Protein AF-A0A655AUS4-F1 (afdb_monomer)

InterPro domains:
  IPR011991 ArsR-like helix-turn-helix domain [cd00090] (12-58)
  IPR036388 Winged helix-like DNA-binding domain superfamily [G3DSA:1.10.10.10] (7-69)
  IPR036390 Winged helix DNA-binding domain superfamily [SSF46785] (17-63)

Sequence (71 aa):
MKIPAVSTTVPAAVSDGHTRRAIVRLLLESGSITAGEIGDRLGLSAAGVRRHLDALIEAGDAEASAAAPWQ

Solvent-accessible surface area (backbone atoms only — not comparable to full-atom values): 4526 Å² total; per-residue (Å²): 138,86,81,82,82,79,78,80,75,67,64,61,69,62,55,48,54,52,49,49,53,52,52,54,52,49,38,71,74,59,60,78,74,54,47,56,60,53,7,65,78,70,77,43,54,37,69,60,40,43,55,51,50,50,60,29,37,78,69,68,76,44,82,88,76,78,77,72,94,81,120

Structure (mmCIF, N/CA/C/O backbone):
data_AF-A0A655AUS4-F1
#
_entry.id   AF-A0A655AUS4-F1
#
loop_
_atom_site.group_PDB
_atom_site.id
_atom_site.type_symbol
_atom_site.label_atom_id
_atom_site.label_alt_id
_atom_site.label_comp_id
_atom_site.label_asym_id
_atom_site.label_entity_id
_atom_site.label_seq_id
_atom_site.pdbx_PDB_ins_code
_atom_site.Cartn_x
_atom_site.Cartn_y
_atom_site.Cartn_z
_atom_site.occupancy
_atom_site.B_iso_or_equiv
_atom_site.auth_seq_id
_atom_site.auth_comp_id
_atom_site.auth_asym_id
_atom_site.auth_atom_id
_atom_site.pdbx_PDB_model_num
ATOM 1 N N . MET A 1 1 ? -8.529 -33.638 -32.684 1.00 49.16 1 MET A N 1
ATOM 2 C CA . MET A 1 1 ? -7.344 -32.780 -32.910 1.00 49.16 1 MET A CA 1
ATOM 3 C C . MET A 1 1 ? -7.373 -31.665 -31.869 1.00 49.16 1 MET A C 1
ATOM 5 O O . MET A 1 1 ? -8.365 -30.954 -31.804 1.00 49.16 1 MET A O 1
ATOM 9 N N . LYS A 1 2 ? -6.378 -31.604 -30.975 1.00 50.38 2 LYS A N 1
ATOM 10 C CA . LYS A 1 2 ? -6.316 -30.695 -29.815 1.00 50.38 2 LYS A CA 1
ATOM 11 C C . LYS A 1 2 ? -5.679 -29.371 -30.242 1.00 50.38 2 LYS A C 1
ATOM 13 O O . LYS A 1 2 ? -4.528 -29.378 -30.664 1.00 50.38 2 LYS A O 1
ATOM 18 N N . ILE A 1 3 ? -6.418 -28.269 -30.148 1.00 65.56 3 ILE A N 1
ATOM 19 C CA . ILE A 1 3 ? -5.870 -26.918 -30.322 1.00 65.56 3 ILE A CA 1
ATOM 20 C C . ILE A 1 3 ? -5.021 -26.548 -29.090 1.00 65.56 3 ILE A C 1
ATOM 22 O O . ILE A 1 3 ? -5.498 -26.722 -27.966 1.00 65.56 3 ILE A O 1
ATOM 26 N N . PRO A 1 4 ? -3.771 -26.079 -29.245 1.00 60.88 4 PRO A N 1
ATOM 27 C CA . PRO A 1 4 ? -3.023 -25.514 -28.131 1.00 60.88 4 PRO A CA 1
ATOM 28 C C . PRO A 1 4 ? -3.510 -24.083 -27.874 1.00 60.88 4 PRO A C 1
ATOM 30 O O . PRO A 1 4 ? -3.435 -23.222 -28.748 1.00 60.88 4 PRO A O 1
ATOM 33 N N . ALA A 1 5 ? -4.024 -23.832 -26.669 1.00 58.00 5 ALA A N 1
ATOM 34 C CA . ALA A 1 5 ? -4.314 -22.485 -26.201 1.00 58.00 5 ALA A CA 1
ATOM 35 C C . ALA A 1 5 ? -2.986 -21.748 -25.985 1.00 58.00 5 ALA A C 1
ATOM 37 O O . ALA A 1 5 ? -2.209 -22.093 -25.093 1.00 58.00 5 ALA A O 1
ATOM 38 N N . VAL A 1 6 ? -2.709 -20.752 -26.823 1.00 60.09 6 VAL A N 1
ATOM 39 C CA . VAL A 1 6 ? -1.647 -19.782 -26.569 1.00 60.09 6 VAL A CA 1
ATOM 40 C C . VAL A 1 6 ? -2.115 -18.873 -25.433 1.00 60.09 6 VAL A C 1
ATOM 42 O O . VAL A 1 6 ? -2.927 -17.972 -25.621 1.00 60.09 6 VAL A O 1
ATOM 45 N N . SER A 1 7 ? -1.639 -19.138 -24.220 1.00 59.50 7 SER A N 1
ATOM 46 C CA . SER A 1 7 ? -1.742 -18.177 -23.126 1.00 59.50 7 SER A CA 1
ATOM 47 C C . SER A 1 7 ? -0.749 -17.059 -23.413 1.00 59.50 7 SER A C 1
ATOM 49 O O . SER A 1 7 ? 0.437 -17.182 -23.116 1.00 59.50 7 SER A O 1
ATOM 51 N N . THR A 1 8 ? -1.215 -15.977 -24.032 1.00 58.66 8 THR A N 1
ATOM 52 C CA . THR A 1 8 ? -0.458 -14.727 -24.107 1.00 58.66 8 THR A CA 1
ATOM 53 C C . THR A 1 8 ? -0.328 -14.180 -22.689 1.00 58.66 8 THR A C 1
ATOM 55 O O . THR A 1 8 ? -1.169 -13.426 -22.208 1.00 58.66 8 THR A O 1
ATOM 58 N N . THR A 1 9 ? 0.719 -14.596 -21.981 1.00 61.12 9 THR A N 1
ATOM 59 C CA . THR A 1 9 ? 1.160 -13.932 -20.758 1.00 61.12 9 THR A CA 1
ATOM 60 C C . THR A 1 9 ? 1.644 -12.546 -21.158 1.00 61.12 9 THR A C 1
ATOM 62 O O . THR A 1 9 ? 2.758 -12.385 -21.656 1.00 61.12 9 THR A O 1
ATOM 65 N N . VAL A 1 10 ? 0.781 -11.543 -20.996 1.00 61.50 10 VAL A N 1
ATOM 66 C CA . VAL A 1 10 ? 1.198 -10.138 -21.019 1.00 61.50 10 VAL A CA 1
ATOM 67 C C . VAL A 1 10 ? 2.362 -9.954 -20.037 1.00 61.50 10 VAL A C 1
ATOM 69 O O . VAL A 1 10 ? 2.389 -10.630 -19.003 1.00 61.50 10 VAL A O 1
ATOM 72 N N . PRO A 1 11 ? 3.348 -9.091 -20.337 1.00 54.91 11 PRO A N 1
ATOM 73 C CA . PRO A 1 11 ? 4.500 -8.919 -19.468 1.00 54.91 11 PRO A CA 1
ATOM 74 C C . PRO A 1 11 ? 4.018 -8.350 -18.133 1.00 54.91 11 PRO A C 1
ATOM 76 O O . PRO A 1 11 ? 3.720 -7.161 -18.026 1.00 54.91 11 PRO A O 1
ATOM 79 N N . ALA A 1 12 ? 3.952 -9.207 -17.113 1.00 58.94 12 ALA A N 1
ATOM 80 C CA . ALA A 1 12 ? 3.529 -8.846 -15.764 1.00 58.94 12 ALA A CA 1
ATOM 81 C C . ALA A 1 12 ? 4.293 -7.621 -15.232 1.00 58.94 12 ALA A C 1
ATOM 83 O O . ALA A 1 12 ? 3.722 -6.828 -14.500 1.00 58.94 12 ALA A O 1
ATOM 84 N N . ALA A 1 13 ? 5.535 -7.406 -15.682 1.00 60.03 13 ALA A N 1
ATOM 85 C CA . ALA A 1 13 ? 6.355 -6.241 -15.353 1.00 60.03 13 ALA A CA 1
ATOM 86 C C . ALA A 1 13 ? 5.748 -4.883 -15.772 1.00 60.03 13 ALA A C 1
ATOM 88 O O . ALA A 1 13 ? 5.915 -3.897 -15.059 1.00 60.03 13 ALA A O 1
ATOM 89 N N . VAL A 1 14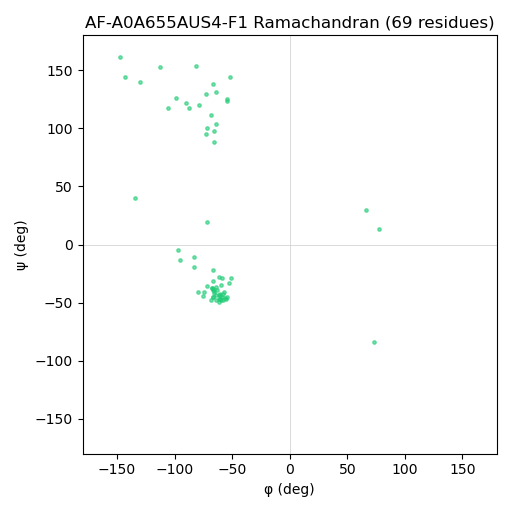 ? 5.029 -4.803 -16.901 1.00 63.88 14 VAL A N 1
ATOM 90 C CA . VAL A 1 14 ? 4.404 -3.541 -17.349 1.00 63.88 14 VAL A CA 1
ATOM 91 C C . VAL A 1 14 ? 3.171 -3.229 -16.500 1.00 63.88 14 VAL A C 1
ATOM 93 O O . VAL A 1 14 ? 2.970 -2.087 -16.084 1.00 63.88 14 VAL A O 1
ATOM 96 N N . SER A 1 15 ? 2.374 -4.256 -16.194 1.00 73.50 15 SER A N 1
ATOM 97 C CA . SER A 1 15 ? 1.232 -4.141 -15.284 1.00 73.50 15 SER A CA 1
ATOM 98 C C . SER A 1 15 ? 1.675 -3.828 -13.852 1.00 73.50 15 SER A C 1
ATOM 100 O O . SER A 1 15 ? 1.065 -2.979 -13.215 1.00 73.50 15 SER A O 1
ATOM 102 N N . ASP A 1 16 ? 2.766 -4.432 -13.374 1.00 77.56 16 ASP A N 1
ATOM 103 C CA . ASP A 1 16 ? 3.350 -4.184 -12.049 1.00 77.56 16 ASP A CA 1
ATOM 104 C C . ASP A 1 16 ? 3.774 -2.715 -11.890 1.00 77.56 16 ASP A C 1
ATOM 106 O O . ASP A 1 16 ? 3.371 -2.047 -10.938 1.00 77.56 16 ASP A O 1
ATOM 110 N N . GLY A 1 17 ? 4.469 -2.158 -12.890 1.00 85.94 17 GLY A N 1
ATOM 111 C CA . GLY A 1 17 ? 4.848 -0.744 -12.904 1.00 85.94 17 GLY A CA 1
ATOM 112 C C . GLY A 1 17 ? 3.649 0.212 -12.950 1.00 85.94 17 GLY A C 1
ATOM 113 O O . GLY A 1 17 ? 3.668 1.263 -12.303 1.00 85.94 17 GLY A O 1
ATOM 114 N N . HIS A 1 18 ? 2.583 -0.142 -13.677 1.00 89.25 18 HIS A N 1
ATOM 115 C CA . HIS A 1 18 ? 1.347 0.646 -13.689 1.00 89.25 18 HIS A CA 1
ATOM 116 C C . HIS A 1 18 ? 0.648 0.621 -12.323 1.00 89.25 18 HIS A C 1
ATOM 118 O O . HIS A 1 18 ? 0.277 1.677 -11.806 1.00 89.25 18 HIS A O 1
ATOM 124 N N . THR A 1 19 ? 0.548 -0.558 -11.708 1.00 91.25 19 THR A N 1
ATOM 125 C CA . THR A 1 19 ? -0.015 -0.737 -10.368 1.00 91.25 19 THR A CA 1
ATOM 126 C C . THR A 1 19 ? 0.787 0.028 -9.320 1.00 91.25 19 THR A C 1
ATOM 128 O O . THR A 1 19 ? 0.204 0.795 -8.557 1.00 91.25 19 THR A O 1
ATOM 131 N N . ARG A 1 20 ? 2.124 -0.074 -9.322 1.00 91.31 20 ARG A N 1
ATOM 132 C CA . ARG A 1 20 ? 2.996 0.681 -8.404 1.00 91.31 20 ARG A CA 1
ATOM 133 C C . ARG A 1 20 ? 2.743 2.188 -8.500 1.00 91.31 20 ARG A C 1
ATOM 135 O O . ARG A 1 20 ? 2.559 2.843 -7.478 1.00 91.31 20 ARG A O 1
ATOM 142 N N . ARG A 1 21 ? 2.662 2.744 -9.716 1.00 94.00 21 ARG A N 1
ATOM 143 C CA . ARG A 1 21 ? 2.368 4.176 -9.924 1.00 94.00 21 ARG A CA 1
ATOM 144 C C . ARG A 1 21 ? 0.983 4.572 -9.411 1.00 94.00 21 ARG A C 1
ATOM 146 O O . ARG A 1 21 ? 0.836 5.661 -8.861 1.00 94.00 21 ARG A O 1
ATOM 153 N N . ALA A 1 22 ? -0.023 3.718 -9.593 1.00 93.94 22 ALA A N 1
ATOM 154 C CA . ALA A 1 22 ? -1.369 3.967 -9.087 1.00 93.94 22 ALA A CA 1
ATOM 155 C C . ALA A 1 22 ? -1.411 3.967 -7.548 1.00 93.94 22 ALA A C 1
ATOM 157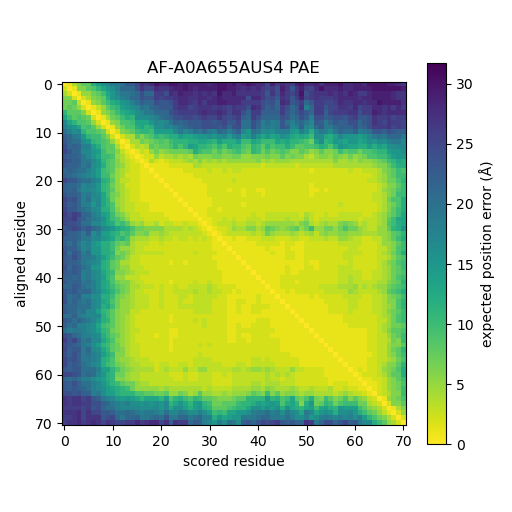 O O . ALA A 1 22 ? -2.014 4.861 -6.957 1.00 93.94 22 ALA A O 1
ATOM 158 N N . ILE A 1 23 ? -0.705 3.028 -6.908 1.00 93.69 23 ILE A N 1
ATOM 159 C CA . ILE A 1 23 ? -0.575 2.946 -5.445 1.00 93.69 23 ILE A CA 1
ATOM 160 C C . ILE A 1 23 ? 0.103 4.205 -4.890 1.00 93.69 23 ILE A C 1
ATOM 162 O O . ILE A 1 23 ? -0.449 4.845 -3.999 1.00 93.69 23 ILE A O 1
ATOM 166 N N . VAL A 1 24 ? 1.244 4.617 -5.455 1.00 93.88 24 VAL A N 1
ATOM 167 C CA . VAL A 1 24 ? 1.962 5.835 -5.024 1.00 93.88 24 VAL A CA 1
ATOM 168 C C . VAL A 1 24 ? 1.080 7.077 -5.142 1.00 93.88 24 VAL A C 1
ATOM 170 O O . VAL A 1 24 ? 1.036 7.897 -4.231 1.00 93.88 24 VAL A O 1
ATOM 173 N N . ARG A 1 25 ? 0.325 7.212 -6.238 1.00 93.88 25 ARG A N 1
ATOM 174 C CA . ARG A 1 25 ? -0.611 8.332 -6.395 1.00 93.88 25 ARG A CA 1
ATOM 175 C C . ARG A 1 25 ? -1.683 8.366 -5.308 1.00 93.88 25 ARG A C 1
ATOM 177 O O . ARG A 1 25 ? -1.996 9.446 -4.823 1.00 93.88 25 ARG A O 1
ATOM 184 N N . LEU A 1 26 ? -2.252 7.216 -4.947 1.00 93.25 26 LEU A N 1
ATOM 185 C CA . LEU A 1 26 ? -3.266 7.138 -3.892 1.00 93.25 26 LEU A CA 1
ATOM 186 C C . LEU A 1 26 ? -2.689 7.483 -2.515 1.00 93.25 26 LEU A C 1
ATOM 188 O O . LEU A 1 26 ? -3.349 8.186 -1.755 1.00 93.25 26 LEU A O 1
ATOM 192 N N . LEU A 1 27 ? -1.462 7.041 -2.224 1.00 91.62 27 LEU A N 1
ATOM 193 C CA . LEU A 1 27 ? -0.749 7.410 -0.998 1.00 91.62 27 LEU A CA 1
ATOM 194 C C . LEU A 1 27 ? -0.537 8.928 -0.909 1.00 91.62 27 LEU A C 1
ATOM 196 O O . LEU A 1 27 ? -0.806 9.519 0.129 1.00 91.62 27 LEU A O 1
ATOM 200 N N . LEU A 1 28 ? -0.131 9.576 -2.004 1.00 92.50 28 LEU A N 1
ATOM 201 C CA . LEU A 1 28 ? 0.067 11.031 -2.030 1.00 92.50 28 LEU A CA 1
ATOM 202 C C . LEU A 1 28 ? -1.244 11.820 -1.888 1.00 92.50 28 LEU A C 1
ATOM 204 O O . LEU A 1 28 ? -1.256 12.860 -1.239 1.00 92.50 28 LEU A O 1
ATOM 208 N N . GLU A 1 29 ? -2.337 11.336 -2.480 1.00 94.44 29 GLU A N 1
ATOM 209 C CA . GLU A 1 29 ? -3.644 12.007 -2.444 1.00 94.44 29 GLU A CA 1
ATOM 210 C C . GLU A 1 29 ? -4.343 11.862 -1.084 1.00 94.44 29 GLU A C 1
ATOM 212 O O . GLU A 1 29 ? -4.915 12.813 -0.564 1.00 94.44 29 GLU A O 1
ATOM 217 N N . SER A 1 30 ? -4.332 10.653 -0.513 1.00 88.19 30 SER A N 1
ATOM 218 C CA . SER A 1 30 ? -5.062 10.339 0.727 1.00 88.19 30 SER A CA 1
ATOM 219 C C . SER A 1 30 ? -4.191 10.460 1.985 1.00 88.19 30 SER A C 1
ATOM 221 O O . SER A 1 30 ? -4.714 10.461 3.097 1.00 88.19 30 SER A O 1
ATOM 223 N N . GLY A 1 31 ? -2.867 10.561 1.832 1.00 85.75 31 GLY A N 1
ATOM 224 C CA . GLY A 1 31 ? -1.896 10.588 2.925 1.00 85.75 31 GLY A CA 1
ATOM 225 C C . GLY A 1 31 ? -1.730 9.215 3.577 1.00 85.75 31 GLY A C 1
ATOM 226 O O . GLY A 1 31 ? -0.819 8.462 3.247 1.00 85.75 31 GLY A O 1
ATOM 227 N N . SER A 1 32 ? -2.619 8.883 4.515 1.00 86.38 32 SER A N 1
ATOM 228 C CA . SER A 1 32 ? -2.680 7.560 5.150 1.00 86.38 32 SER A CA 1
ATOM 229 C C . SER A 1 32 ? -3.877 6.789 4.611 1.00 86.38 32 SER A C 1
ATOM 231 O O . SER A 1 32 ? -5.018 7.205 4.781 1.00 86.38 32 SER A O 1
ATOM 233 N N . ILE A 1 33 ? -3.615 5.661 3.959 1.00 91.62 33 ILE A N 1
ATOM 234 C CA . ILE A 1 33 ? -4.645 4.792 3.386 1.00 91.62 33 ILE A CA 1
ATOM 235 C C . ILE A 1 33 ? -4.230 3.333 3.552 1.00 91.62 33 ILE A C 1
ATOM 237 O O . ILE A 1 33 ? -3.048 2.993 3.475 1.00 91.62 33 ILE A O 1
ATOM 241 N N . THR A 1 34 ? -5.196 2.452 3.803 1.00 92.25 34 THR A N 1
ATOM 242 C CA . THR A 1 34 ? -4.896 1.038 4.034 1.00 92.25 34 THR A CA 1
ATOM 243 C C . THR A 1 34 ? -4.708 0.264 2.726 1.00 92.25 34 THR A C 1
ATOM 245 O O . THR A 1 34 ? -5.298 0.576 1.692 1.00 92.25 34 THR A O 1
ATOM 248 N N . ALA A 1 35 ? -3.938 -0.829 2.771 1.00 93.00 35 ALA A N 1
ATOM 249 C CA . ALA A 1 35 ? -3.774 -1.723 1.619 1.00 93.00 35 ALA A CA 1
ATOM 250 C C . ALA A 1 35 ? -5.109 -2.316 1.116 1.00 93.00 35 ALA A C 1
ATOM 252 O O . ALA A 1 35 ? -5.238 -2.629 -0.066 1.00 93.00 35 ALA A O 1
ATOM 253 N N . GLY A 1 36 ? -6.092 -2.480 2.011 1.00 93.25 36 GLY A N 1
ATOM 254 C CA . GLY A 1 36 ? -7.436 -2.941 1.660 1.00 93.25 36 GLY A CA 1
ATOM 255 C C . GLY A 1 36 ? -8.201 -1.909 0.836 1.00 93.25 36 GLY A C 1
ATOM 256 O O . GLY A 1 36 ? -8.721 -2.247 -0.221 1.00 93.25 36 GLY A O 1
ATOM 257 N N . GLU A 1 37 ? -8.196 -0.648 1.267 1.00 93.56 37 GLU A N 1
ATOM 258 C CA . GLU A 1 37 ? -8.854 0.451 0.546 1.00 93.56 37 GLU A CA 1
ATOM 259 C C . GLU A 1 37 ? -8.181 0.768 -0.790 1.00 93.56 37 GLU A C 1
ATOM 261 O O . GLU A 1 37 ? -8.856 1.056 -1.778 1.00 93.56 37 GLU A O 1
ATOM 266 N N . ILE A 1 38 ? -6.850 0.683 -0.850 1.00 94.19 38 ILE A N 1
ATOM 267 C CA . ILE A 1 38 ? -6.122 0.782 -2.118 1.00 94.19 38 ILE A CA 1
ATOM 268 C C . ILE A 1 38 ? -6.552 -0.353 -3.059 1.00 94.19 38 ILE A C 1
ATOM 270 O O . ILE A 1 38 ? -6.784 -0.115 -4.242 1.00 94.19 38 ILE A O 1
ATOM 274 N N . GLY A 1 39 ? -6.679 -1.579 -2.540 1.00 93.06 39 GLY A N 1
ATOM 275 C CA . GLY A 1 39 ? -7.145 -2.733 -3.309 1.00 93.06 39 GLY A CA 1
ATOM 276 C C . GLY A 1 39 ? -8.547 -2.530 -3.874 1.00 93.06 39 GLY A C 1
ATOM 277 O O . GLY A 1 39 ? -8.748 -2.714 -5.071 1.00 93.06 39 GLY A O 1
ATOM 278 N N . ASP A 1 40 ? -9.479 -2.066 -3.043 1.00 94.50 40 ASP A N 1
ATOM 279 C CA . ASP A 1 40 ? -10.857 -1.765 -3.442 1.00 94.50 40 ASP A CA 1
ATOM 280 C C . ASP A 1 40 ? -10.911 -0.730 -4.581 1.00 94.50 40 ASP A C 1
ATOM 282 O O . ASP A 1 40 ? -11.507 -0.978 -5.630 1.00 94.50 40 ASP A O 1
ATOM 286 N N . ARG A 1 41 ? -10.166 0.377 -4.448 1.00 93.31 41 ARG A N 1
ATOM 287 C CA . ARG A 1 41 ? -10.109 1.445 -5.465 1.00 93.31 41 ARG A CA 1
ATOM 288 C C . ARG A 1 41 ? -9.465 1.018 -6.782 1.00 93.31 41 ARG A C 1
ATOM 290 O O . ARG A 1 41 ? -9.805 1.569 -7.827 1.00 93.31 41 ARG A O 1
ATOM 297 N N . LEU A 1 42 ? -8.508 0.090 -6.741 1.00 91.69 42 LEU A N 1
ATOM 298 C CA . LEU A 1 42 ? -7.774 -0.374 -7.923 1.00 91.69 42 LEU A CA 1
ATOM 299 C C . LEU A 1 42 ? -8.340 -1.674 -8.519 1.00 91.69 42 LEU A C 1
ATOM 301 O O . LEU A 1 42 ? -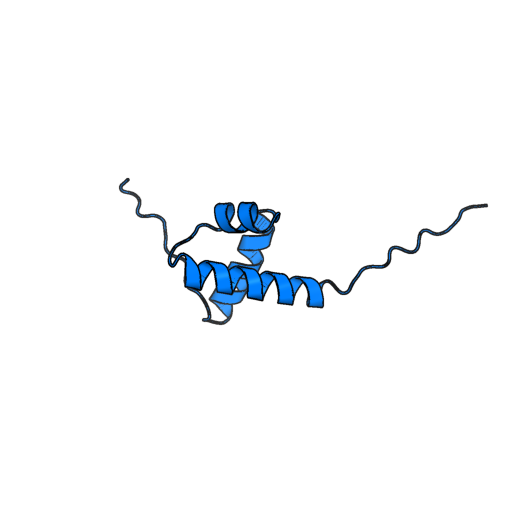7.848 -2.122 -9.554 1.00 91.69 42 LEU A O 1
ATOM 305 N N . GLY A 1 43 ? -9.344 -2.294 -7.888 1.00 92.88 43 GLY A N 1
ATOM 306 C CA . GLY A 1 43 ? -9.847 -3.614 -8.282 1.00 92.88 43 GLY A CA 1
ATOM 307 C C . GLY A 1 43 ? -8.824 -4.737 -8.067 1.00 92.88 43 GLY A C 1
ATOM 308 O O . GLY A 1 43 ? -8.797 -5.714 -8.815 1.00 92.88 43 GLY A O 1
ATOM 309 N N . LEU A 1 44 ? -7.947 -4.586 -7.071 1.00 92.25 44 LEU A N 1
ATOM 310 C CA . LEU A 1 44 ? -6.864 -5.511 -6.751 1.00 92.25 44 LEU A CA 1
ATOM 311 C C . LEU A 1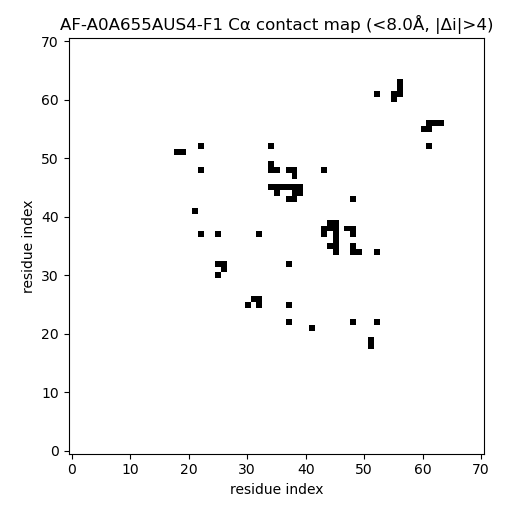 44 ? -7.106 -6.198 -5.407 1.00 92.25 44 LEU A C 1
ATOM 313 O O . LEU A 1 44 ? -7.700 -5.645 -4.486 1.00 92.25 44 LEU A O 1
ATOM 317 N N . SER A 1 45 ? -6.557 -7.402 -5.253 1.00 94.31 45 SER A N 1
ATOM 318 C CA . SER A 1 45 ? -6.509 -8.041 -3.938 1.00 94.31 45 SER A CA 1
ATOM 319 C C . SER A 1 45 ? -5.589 -7.262 -2.999 1.00 94.31 45 SER A C 1
ATOM 321 O O . SER A 1 45 ? -4.466 -6.912 -3.373 1.00 94.31 45 SER A O 1
ATOM 323 N N . ALA A 1 46 ? -6.011 -7.102 -1.743 1.00 91.94 46 ALA A N 1
ATOM 324 C CA . ALA A 1 46 ? -5.185 -6.521 -0.687 1.00 91.94 46 ALA A CA 1
ATOM 325 C C . ALA A 1 46 ? -3.818 -7.222 -0.555 1.00 91.94 46 ALA A C 1
ATOM 327 O O . ALA A 1 46 ? -2.822 -6.571 -0.260 1.00 91.94 46 ALA A O 1
ATOM 328 N N . ALA A 1 47 ? -3.736 -8.534 -0.815 1.00 93.94 47 ALA A N 1
ATOM 329 C CA . ALA A 1 47 ? -2.466 -9.265 -0.799 1.00 93.94 47 ALA A CA 1
ATOM 330 C C . ALA A 1 47 ? -1.518 -8.8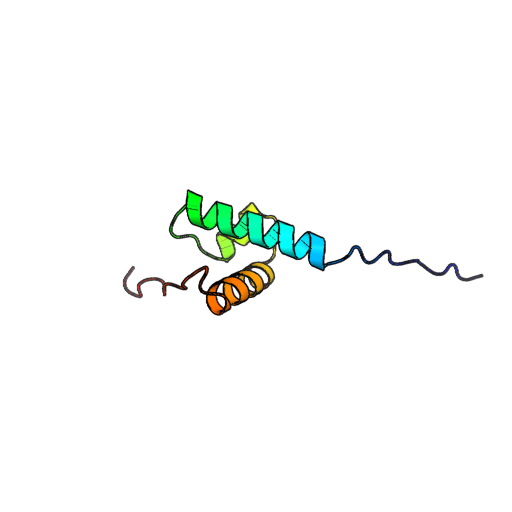29 -1.931 1.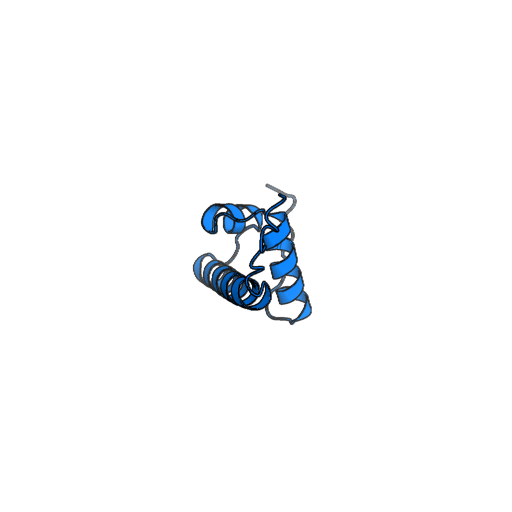00 93.94 47 ALA A C 1
ATOM 332 O O . ALA A 1 47 ? -0.312 -8.719 -1.718 1.00 93.94 47 ALA A O 1
ATOM 333 N N . GLY A 1 48 ? -2.062 -8.547 -3.120 1.00 92.69 48 GLY A N 1
ATOM 334 C CA . GLY A 1 48 ? -1.288 -8.009 -4.240 1.00 92.69 48 GLY A CA 1
ATOM 335 C C . GLY A 1 48 ? -0.785 -6.602 -3.938 1.00 92.69 48 GLY A C 1
ATOM 336 O O . GLY A 1 48 ? 0.397 -6.322 -4.100 1.00 92.69 48 GLY A O 1
ATOM 337 N N . VAL A 1 49 ? -1.656 -5.747 -3.399 1.00 94.75 49 VAL A N 1
ATOM 338 C CA . VAL A 1 49 ? -1.281 -4.392 -2.973 1.00 94.75 49 VAL A CA 1
ATOM 339 C C . VAL A 1 49 ? -0.180 -4.418 -1.911 1.00 94.75 49 VAL A C 1
ATOM 341 O O . VAL A 1 49 ? 0.799 -3.695 -2.060 1.00 94.75 49 VAL A O 1
ATOM 344 N N . ARG A 1 50 ? -0.287 -5.280 -0.887 1.00 94.25 50 ARG A N 1
ATOM 345 C CA . ARG A 1 50 ? 0.750 -5.437 0.151 1.00 94.25 50 ARG A CA 1
ATOM 346 C C . ARG A 1 50 ? 2.119 -5.742 -0.446 1.00 94.25 50 ARG A C 1
ATOM 348 O O . ARG A 1 50 ? 3.062 -5.055 -0.099 1.00 94.25 50 ARG A O 1
ATOM 355 N N . ARG A 1 51 ? 2.210 -6.652 -1.424 1.00 94.31 51 ARG A N 1
ATOM 356 C CA . ARG A 1 51 ? 3.481 -6.949 -2.110 1.00 94.31 51 ARG A CA 1
ATOM 357 C C . ARG A 1 51 ? 4.107 -5.707 -2.755 1.00 94.31 51 ARG A C 1
ATOM 359 O O . ARG A 1 51 ? 5.322 -5.541 -2.708 1.00 94.31 51 ARG A O 1
ATOM 366 N N . HIS A 1 52 ? 3.304 -4.849 -3.383 1.00 94.00 52 HIS A N 1
ATOM 367 C CA . HIS A 1 52 ? 3.826 -3.612 -3.968 1.00 94.00 52 HIS A CA 1
ATOM 368 C C . HIS A 1 52 ? 4.210 -2.586 -2.898 1.00 94.00 52 HIS A C 1
ATOM 370 O O . HIS A 1 52 ? 5.189 -1.872 -3.086 1.00 94.00 52 HIS A O 1
ATOM 376 N N . LEU A 1 53 ? 3.462 -2.512 -1.793 1.00 94.00 53 LEU A N 1
ATOM 377 C CA . LEU A 1 53 ? 3.808 -1.664 -0.652 1.00 94.00 53 LEU A CA 1
ATOM 378 C C . LEU A 1 53 ? 5.115 -2.121 0.001 1.00 94.00 53 LEU A C 1
ATOM 380 O O . LEU A 1 53 ? 5.974 -1.282 0.233 1.00 94.00 53 LEU A O 1
ATOM 384 N N . ASP A 1 54 ? 5.319 -3.426 0.189 1.00 94.12 54 ASP A N 1
ATOM 385 C CA . ASP A 1 54 ? 6.592 -3.988 0.654 1.00 94.12 54 ASP A CA 1
ATOM 386 C C . ASP A 1 54 ? 7.739 -3.571 -0.280 1.00 94.12 54 ASP A C 1
ATOM 388 O O . ASP A 1 54 ? 8.760 -3.072 0.173 1.00 94.12 54 ASP A O 1
ATOM 392 N N . ALA A 1 55 ? 7.551 -3.668 -1.601 1.00 93.75 55 ALA A N 1
ATOM 393 C CA . ALA A 1 55 ? 8.562 -3.241 -2.574 1.00 93.75 55 ALA A CA 1
ATOM 394 C C . ALA A 1 55 ? 8.822 -1.719 -2.599 1.00 93.75 55 ALA A C 1
ATOM 396 O O . ALA A 1 55 ? 9.867 -1.287 -3.092 1.00 93.75 55 ALA A O 1
ATOM 397 N N . LEU A 1 56 ? 7.873 -0.901 -2.135 1.00 93.12 56 LEU A N 1
ATOM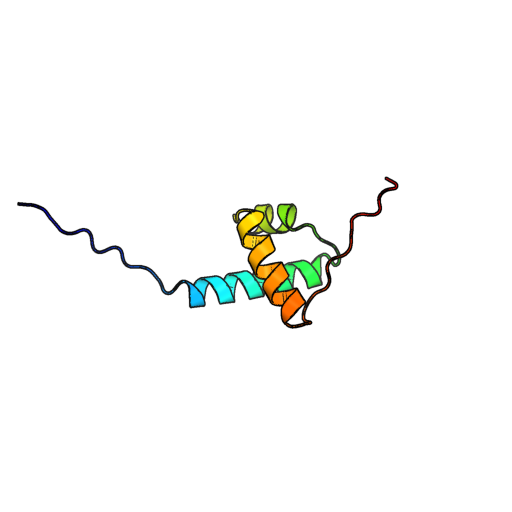 398 C CA . LEU A 1 56 ? 8.057 0.541 -1.943 1.00 93.12 56 LEU A CA 1
ATOM 399 C C . LEU A 1 56 ? 8.803 0.821 -0.633 1.00 93.12 56 LEU A C 1
ATOM 401 O O . LEU A 1 56 ? 9.699 1.657 -0.624 1.00 93.12 56 LEU A O 1
ATOM 405 N N . ILE A 1 57 ? 8.483 0.092 0.436 1.00 94.00 57 ILE A N 1
ATOM 406 C CA . ILE A 1 57 ? 9.151 0.199 1.739 1.00 94.00 57 ILE A CA 1
ATOM 407 C C . ILE A 1 57 ? 10.619 -0.220 1.632 1.00 94.00 57 ILE A C 1
ATOM 409 O O . ILE A 1 57 ? 11.501 0.533 2.029 1.00 94.00 57 ILE A O 1
ATOM 413 N N . GLU A 1 58 ? 10.900 -1.358 0.999 1.00 94.88 58 GLU A N 1
ATOM 414 C CA . GLU A 1 58 ? 12.271 -1.838 0.765 1.00 94.88 58 GLU A CA 1
ATOM 415 C C . GLU A 1 58 ? 13.098 -0.869 -0.099 1.00 94.88 58 GLU A C 1
ATOM 417 O O . GLU A 1 58 ? 14.320 -0.808 0.019 1.00 94.88 58 GLU A O 1
ATOM 422 N N . ALA A 1 59 ? 12.441 -0.094 -0.969 1.00 92.81 59 ALA A N 1
ATOM 423 C CA . ALA A 1 59 ? 13.085 0.943 -1.773 1.00 92.81 59 ALA A CA 1
ATOM 424 C C . ALA A 1 59 ? 13.263 2.280 -1.023 1.00 92.81 59 ALA A C 1
ATOM 426 O O . ALA A 1 59 ? 13.957 3.161 -1.528 1.00 92.81 59 ALA A O 1
ATOM 427 N N . GLY A 1 60 ? 12.649 2.442 0.155 1.00 93.50 60 GLY A N 1
ATOM 428 C CA . GLY A 1 60 ? 12.610 3.700 0.908 1.00 93.50 60 GLY A CA 1
ATOM 429 C C . GLY A 1 60 ? 11.614 4.735 0.365 1.00 93.50 60 GLY A C 1
ATOM 430 O O . GLY A 1 60 ? 11.670 5.898 0.751 1.00 93.50 60 GLY A O 1
ATOM 431 N N . ASP A 1 61 ? 10.708 4.331 -0.531 1.00 91.25 61 ASP A N 1
ATOM 432 C CA . ASP A 1 61 ? 9.688 5.202 -1.132 1.00 91.25 61 ASP A CA 1
ATOM 433 C C . ASP A 1 61 ? 8.437 5.356 -0.241 1.00 91.25 61 ASP A C 1
ATOM 435 O O . ASP A 1 61 ? 7.626 6.259 -0.458 1.00 91.25 61 ASP A O 1
ATOM 439 N N . ALA A 1 62 ? 8.224 4.441 0.710 1.00 91.69 62 ALA A N 1
ATOM 440 C CA . ALA A 1 62 ? 7.055 4.413 1.586 1.00 91.69 62 ALA A CA 1
ATOM 441 C C . ALA A 1 62 ? 7.398 3.854 2.973 1.00 91.69 62 ALA A C 1
ATOM 443 O O . ALA A 1 62 ? 8.386 3.151 3.149 1.00 91.69 62 ALA A O 1
ATOM 444 N N . GLU A 1 63 ? 6.534 4.125 3.948 1.00 91.75 63 GLU A N 1
ATOM 445 C CA . GLU A 1 63 ? 6.672 3.682 5.337 1.00 91.75 63 GLU A CA 1
ATOM 446 C C . GLU A 1 63 ? 5.352 3.033 5.777 1.00 91.75 63 GLU A C 1
ATOM 448 O O . GLU A 1 63 ? 4.268 3.531 5.457 1.00 91.75 63 GLU A O 1
ATOM 453 N N . ALA A 1 64 ? 5.417 1.929 6.524 1.00 88.38 64 ALA A N 1
ATOM 454 C CA . ALA A 1 64 ? 4.231 1.328 7.128 1.00 88.38 64 ALA A CA 1
ATOM 455 C C . ALA A 1 64 ? 3.995 1.922 8.521 1.00 88.38 64 ALA A C 1
ATOM 457 O O . ALA A 1 64 ? 4.832 1.794 9.410 1.00 88.38 64 ALA A O 1
ATOM 458 N N . SER A 1 65 ? 2.823 2.520 8.737 1.00 84.56 65 SER A N 1
ATOM 459 C CA . SER A 1 65 ? 2.391 2.938 10.071 1.00 84.56 65 SER A CA 1
ATOM 460 C C . SER A 1 65 ? 1.439 1.898 10.653 1.00 84.56 65 SER A C 1
ATOM 462 O O .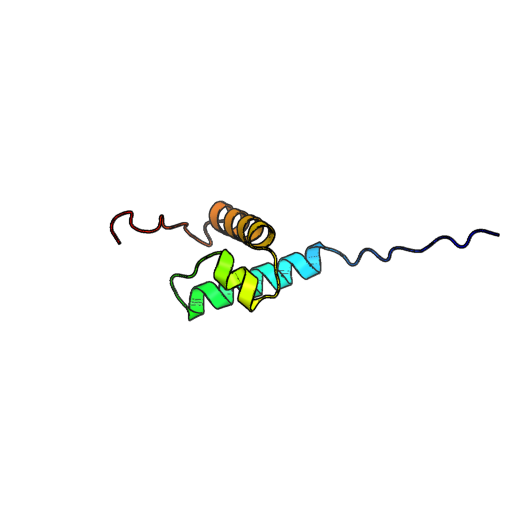 SER A 1 65 ? 0.443 1.535 10.020 1.00 84.56 65 SER A O 1
ATOM 464 N N . ALA A 1 66 ? 1.741 1.392 11.849 1.00 75.38 66 ALA A N 1
ATOM 465 C CA . ALA A 1 66 ? 0.802 0.544 12.571 1.00 75.38 66 ALA A CA 1
ATOM 466 C C . ALA A 1 66 ? -0.448 1.367 12.906 1.00 75.38 66 ALA A C 1
ATOM 468 O O . ALA A 1 66 ? -0.338 2.472 13.438 1.00 75.38 66 ALA A O 1
ATOM 469 N N . ALA A 1 67 ? -1.634 0.824 12.616 1.00 65.12 67 ALA A N 1
ATOM 470 C CA . ALA A 1 67 ? -2.874 1.428 13.087 1.00 65.12 67 ALA A CA 1
ATOM 471 C C . ALA A 1 67 ? -2.779 1.580 14.611 1.00 65.12 67 ALA A C 1
ATOM 473 O O . ALA A 1 67 ? -2.458 0.613 15.306 1.00 65.12 67 ALA A O 1
ATOM 474 N N . ALA A 1 68 ? -2.988 2.799 15.113 1.00 61.81 68 ALA A N 1
ATOM 475 C CA . ALA A 1 68 ? -2.860 3.079 16.534 1.00 61.81 68 ALA A CA 1
ATOM 476 C C . ALA A 1 68 ? -3.767 2.114 17.326 1.00 61.81 68 ALA A C 1
ATOM 478 O O . ALA A 1 68 ? -4.972 2.088 17.067 1.00 61.81 68 ALA A O 1
ATOM 479 N N . PRO A 1 69 ?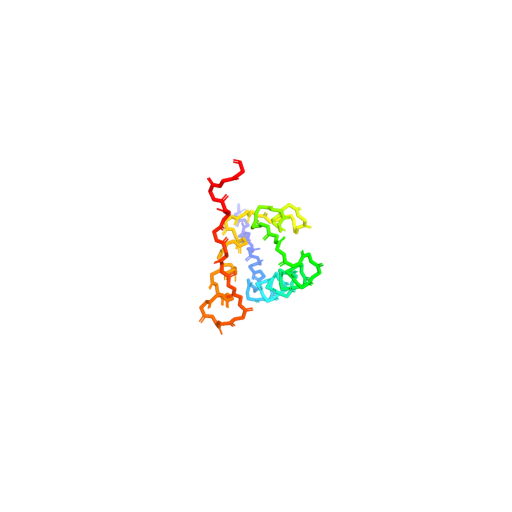 -3.234 1.331 18.281 1.00 58.97 69 PRO A N 1
ATOM 480 C CA . PRO A 1 69 ? -3.992 0.301 19.000 1.00 58.97 69 PRO A CA 1
ATOM 481 C C . PRO A 1 69 ? -5.019 0.850 20.015 1.00 58.97 69 PRO A C 1
ATOM 483 O O . PRO A 1 69 ? -5.441 0.121 20.907 1.00 58.97 69 PRO A O 1
ATOM 486 N N . TRP A 1 70 ? -5.426 2.119 19.897 1.00 65.19 70 TRP A N 1
ATOM 487 C CA . TRP A 1 70 ? -6.307 2.812 20.848 1.00 65.19 70 TRP A CA 1
ATOM 488 C C . TRP A 1 70 ? -7.432 3.598 20.160 1.00 65.19 70 TRP A C 1
ATOM 490 O O . TRP A 1 70 ? -7.747 4.722 20.555 1.00 65.19 70 TRP A O 1
ATOM 500 N N . GLN A 1 71 ? -8.019 3.030 19.108 1.00 53.88 71 GLN A N 1
ATOM 501 C CA . GLN A 1 71 ? -9.402 3.356 18.749 1.00 53.88 71 GLN A CA 1
ATOM 502 C C . GLN A 1 71 ? -10.338 2.380 19.455 1.00 53.88 71 GLN A C 1
ATOM 504 O O . GLN A 1 71 ? -10.024 1.168 19.433 1.00 53.88 71 GLN A O 1
#

Nearest PDB structures (foldseek):
  4kmf-assembly1_A-2  TM=9.421E-01  e=5.471E-02  Carassius auratus
  5duk-assembly1_B  TM=9.040E-01  e=1.164E-01  Thermoplasmatales archaeon SCGC AB-539-N05
  5duk-assembly1_A  TM=8.733E-01  e=1.406E-01  Thermoplasmatales archaeon SCGC AB-539-N05
  7bhy-assembly1_A  TM=6.849E-01  e=6.608E-02  Bacillus subtilis subsp. subtilis str. 168
  7bhy-assembly2_C-2  TM=6.986E-01  e=9.050E-02  Bacillus subtilis subsp. subtilis str. 168

Organism: Mycobacterium tuberculosis (NCBI:txid1773)

Mean predicted aligned error: 8.93 Å

Radius of gyration: 16.11 Å; Cα contacts (8 Å, |Δi|>4): 37; chains: 1; bounding box: 24×45×54 Å

Secondary structure (DSSP, 8-state):
-PPP-------HHHHHHHHHHHHHHHHHHHSS--HHHHHHHHT--HHHHHHHHHHHHTTTS--PPPPPTT-

Foldseek 3Di:
DDDDDPPPPDPVVVVLVVLLVQLLVCCVVVVDDQLPVSCVVVVHDSVSSVVSQVVCVVVVNDDDDDDPPPD

pLDDT: mean 82.77, std 14.88, range [49.16, 94.88]